Protein AF-A0AAN8Y2T5-F1 (afdb_monomer)

Nearest PDB structures (foldseek):
  6lwz-assembly2_B  TM=5.434E-01  e=7.686E-01  Brevibacillus sp. SKDU10
  3kg8-assembly1_B  TM=6.359E-01  e=5.137E+00  Lyngbya majuscula
  5tz6-assembly1_B  TM=6.033E-01  e=4.344E+00  Moorena producens 3L
  8exp-assembly1_B  TM=3.952E-01  e=9.611E-01  Staphylococcus aureus

Secondary structure (DSSP, 8-state):
---EE-----SS--EEEEEEE--TT-SSPEEEEEEEE-TT--EEEEEEEEE--SSHHHHHHHHHHHHHHTT-

Organism: Solanum bulbocastanum (NCBI:txid147425)

InterPro domains:
  IPR002156 Ribonuclease H domain [PF13456] (17-67)
  IPR012337 Ribonuclease H-like superfamily [SSF53098] (13-71)
  IPR036397 Ribonuclease H superfamily [G3DSA:3.30.420.10] (11-72)
  IPR053151 Ribonuclease H-like [PTHR47723] (11-71)

Structure (mmCIF, N/CA/C/O backbone):
data_AF-A0AAN8Y2T5-F1
#
_entry.id   AF-A0AAN8Y2T5-F1
#
loop_
_atom_site.group_PDB
_atom_site.id
_atom_site.type_symbol
_atom_site.label_atom_id
_atom_site.label_alt_id
_atom_site.label_comp_id
_atom_site.label_asym_id
_atom_site.label_entity_id
_atom_site.label_seq_id
_atom_site.pdbx_PDB_ins_code
_atom_site.Cartn_x
_atom_site.Cartn_y
_atom_site.Cartn_z
_atom_site.occupancy
_atom_site.B_iso_or_equiv
_atom_site.auth_seq_id
_atom_site.auth_comp_id
_atom_site.auth_asym_id
_atom_site.auth_atom_id
_atom_site.pdbx_PDB_model_num
ATOM 1 N N . MET A 1 1 ? -9.418 -14.243 -9.192 1.00 44.88 1 MET A N 1
ATOM 2 C CA . MET A 1 1 ? -9.310 -13.287 -8.071 1.00 44.88 1 MET A CA 1
ATOM 3 C C . MET A 1 1 ? -9.816 -13.995 -6.826 1.00 44.88 1 MET A C 1
ATOM 5 O O . MET A 1 1 ? -10.892 -14.577 -6.902 1.00 44.88 1 MET A O 1
ATOM 9 N N . LYS A 1 2 ? -9.041 -14.055 -5.740 1.00 43.66 2 LYS A N 1
ATOM 10 C CA . LYS A 1 2 ? -9.486 -14.667 -4.480 1.00 43.66 2 LYS A CA 1
ATOM 11 C C . LYS A 1 2 ? -9.224 -13.650 -3.373 1.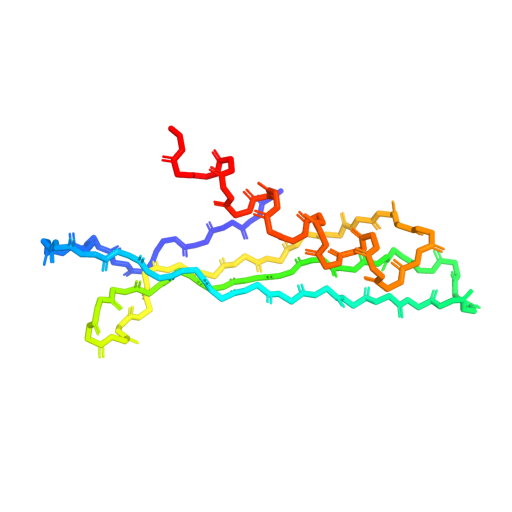00 43.66 2 LYS A C 1
ATOM 13 O O . LYS A 1 2 ? -8.104 -13.537 -2.900 1.00 43.66 2 LYS A O 1
ATOM 18 N N . ALA A 1 3 ? -10.238 -12.853 -3.061 1.00 50.03 3 ALA A N 1
ATOM 19 C CA . ALA A 1 3 ? -10.236 -11.935 -1.929 1.00 50.03 3 ALA A CA 1
ATOM 20 C C . ALA A 1 3 ? -11.082 -12.568 -0.822 1.00 50.03 3 ALA A C 1
ATOM 22 O O . ALA A 1 3 ? -12.148 -13.121 -1.103 1.00 50.03 3 ALA A O 1
ATOM 23 N N . SER A 1 4 ? -10.597 -12.532 0.416 1.00 50.53 4 SER A N 1
ATOM 24 C CA . SER A 1 4 ? -11.350 -12.992 1.584 1.00 50.53 4 SER A CA 1
ATOM 25 C C . SER A 1 4 ? -11.647 -11.798 2.482 1.00 50.53 4 SER A C 1
ATOM 27 O O . SER A 1 4 ? -10.720 -11.221 3.054 1.00 50.53 4 SER A O 1
ATOM 29 N N . CYS A 1 5 ? -12.924 -11.433 2.594 1.00 53.91 5 CYS A N 1
ATOM 30 C CA . CYS A 1 5 ? -13.396 -10.536 3.645 1.00 53.91 5 CYS A CA 1
ATOM 31 C C . CYS A 1 5 ? -13.354 -11.296 4.972 1.00 53.91 5 C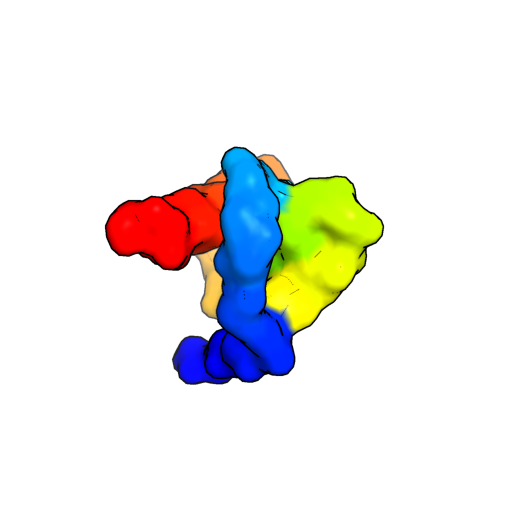YS A C 1
ATOM 33 O O . CYS A 1 5 ? -13.926 -12.382 5.069 1.00 53.91 5 CYS A O 1
ATOM 35 N N . LEU A 1 6 ? -12.663 -10.742 5.958 1.00 56.81 6 LEU A N 1
ATOM 36 C CA . LEU A 1 6 ? -12.509 -11.317 7.286 1.00 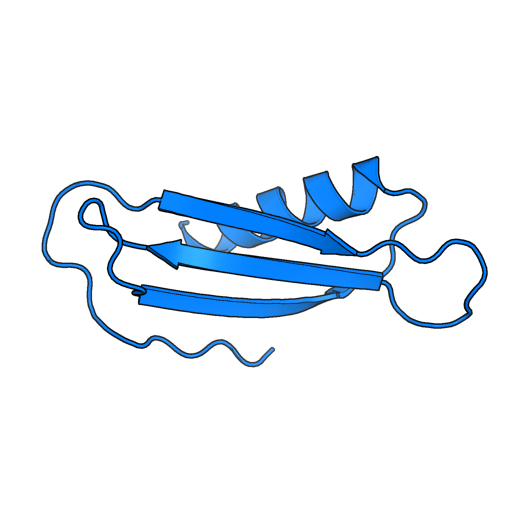56.81 6 LEU A CA 1
ATOM 37 C C . LEU A 1 6 ? -13.494 -1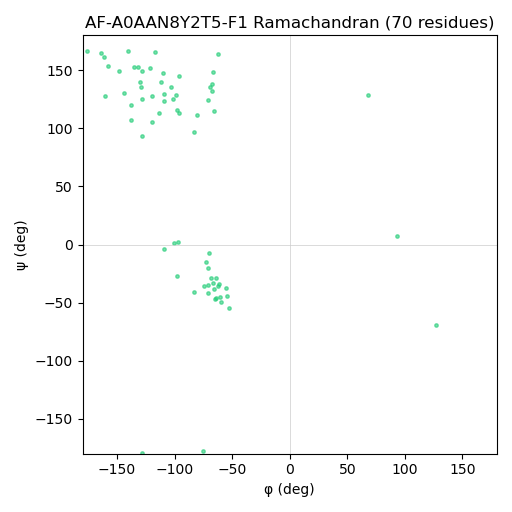0.715 8.290 1.00 56.81 6 LEU A C 1
ATOM 39 O O . LEU A 1 6 ? -13.887 -11.447 9.184 1.00 56.81 6 LEU A O 1
ATOM 43 N N . ASP A 1 7 ? -13.963 -9.474 8.098 1.00 56.31 7 ASP A N 1
ATOM 44 C CA . ASP A 1 7 ? -14.963 -8.834 8.968 1.00 56.31 7 ASP A CA 1
ATOM 45 C C . A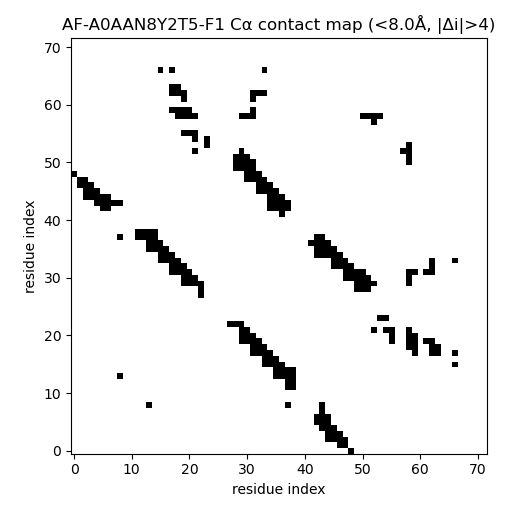SP A 1 7 ? -15.610 -7.590 8.317 1.00 56.31 7 ASP A C 1
ATOM 47 O O . ASP A 1 7 ? -15.123 -7.069 7.313 1.00 56.31 7 ASP A O 1
ATOM 51 N N . GLN A 1 8 ? -16.732 -7.109 8.873 1.00 55.75 8 GLN A N 1
ATOM 52 C CA . GLN A 1 8 ? -17.407 -5.865 8.466 1.00 55.75 8 GLN A CA 1
ATOM 53 C C . GLN A 1 8 ? -16.968 -4.711 9.383 1.00 55.75 8 GLN A C 1
ATOM 55 O O . GLN A 1 8 ? -17.286 -4.701 10.569 1.00 55.75 8 GLN A O 1
ATOM 60 N N . ALA A 1 9 ? -16.248 -3.726 8.840 1.00 53.94 9 ALA A N 1
ATOM 61 C CA . ALA A 1 9 ? -15.732 -2.601 9.619 1.00 53.94 9 ALA A CA 1
ATOM 62 C C . ALA A 1 9 ? -16.860 -1.716 10.173 1.00 53.94 9 ALA A C 1
ATOM 64 O O . ALA A 1 9 ? -17.586 -1.054 9.424 1.00 53.94 9 ALA A O 1
ATOM 65 N N . LEU A 1 10 ? -16.984 -1.683 11.499 1.00 58.03 10 LEU A N 1
ATOM 66 C CA . LEU A 1 10 ? -17.922 -0.832 12.216 1.00 58.03 10 LEU A CA 1
ATOM 67 C C . LEU A 1 10 ? -17.301 0.570 12.387 1.00 58.03 10 LEU A C 1
ATOM 69 O O . LEU A 1 10 ? -16.548 0.819 13.316 1.00 58.03 10 LEU A O 1
ATOM 73 N N . THR A 1 11 ? -17.667 1.493 11.493 1.00 60.53 11 THR A N 1
ATOM 74 C CA . THR A 1 11 ? -17.483 2.963 11.571 1.00 60.53 11 THR A CA 1
ATOM 75 C C . THR A 1 11 ? -16.062 3.554 11.492 1.00 60.53 11 THR A C 1
ATOM 77 O O . THR A 1 11 ? -15.181 3.244 12.277 1.00 60.53 11 THR A O 1
ATOM 80 N N . GLY A 1 12 ? -15.893 4.538 10.592 1.00 67.88 12 GLY A N 1
ATOM 81 C CA . GLY A 1 12 ? -14.966 5.663 10.771 1.00 67.88 12 GLY A CA 1
ATOM 82 C C . GLY A 1 12 ? -13.964 5.912 9.646 1.00 67.88 12 GLY A C 1
ATOM 83 O O . GLY A 1 12 ? -14.028 6.937 8.966 1.00 67.88 12 GLY A O 1
ATOM 84 N N . ARG A 1 13 ? -12.996 5.015 9.461 1.00 78.19 13 ARG A N 1
ATOM 85 C CA . ARG A 1 13 ? -11.918 5.196 8.481 1.00 78.19 13 ARG A CA 1
ATOM 86 C C . ARG A 1 13 ? -11.279 3.852 8.160 1.00 78.19 13 ARG A C 1
ATOM 88 O O . ARG A 1 13 ? -10.831 3.154 9.059 1.00 78.19 13 ARG A O 1
ATOM 95 N N . ILE A 1 14 ? -11.190 3.528 6.878 1.00 86.44 14 ILE A N 1
ATOM 96 C CA . ILE A 1 14 ? -10.446 2.365 6.394 1.00 86.44 14 ILE A CA 1
ATOM 97 C C . ILE A 1 14 ? -9.047 2.793 5.945 1.00 86.44 14 ILE A C 1
ATOM 99 O O . ILE A 1 14 ? -8.852 3.904 5.444 1.00 86.44 14 ILE A O 1
ATOM 103 N N . LYS A 1 15 ? -8.060 1.926 6.151 1.00 90.00 15 LYS A N 1
ATOM 104 C CA . LYS A 1 15 ? -6.672 2.112 5.723 1.00 90.00 15 LYS A CA 1
ATOM 105 C C . LYS A 1 15 ? -6.304 0.986 4.769 1.00 90.00 15 LYS A C 1
ATOM 107 O O . LYS A 1 15 ? -6.453 -0.185 5.111 1.00 90.00 15 LYS A O 1
ATOM 112 N N . PHE A 1 16 ? -5.791 1.357 3.603 1.00 91.44 16 PHE A N 1
ATOM 113 C CA . PHE A 1 16 ? -5.197 0.418 2.662 1.00 91.44 16 PHE A CA 1
ATOM 114 C C . PHE A 1 16 ? -3.677 0.487 2.765 1.00 91.44 16 PHE A C 1
ATOM 116 O O . PHE A 1 16 ? -3.088 1.559 2.630 1.00 91.44 16 PHE A O 1
ATOM 123 N N . ASN A 1 17 ? -3.046 -0.659 2.997 1.00 93.69 17 ASN A N 1
ATOM 124 C CA . ASN A 1 17 ? -1.613 -0.834 2.813 1.00 93.69 17 ASN A CA 1
ATOM 125 C C . ASN A 1 17 ? -1.414 -1.729 1.597 1.00 93.69 17 ASN A C 1
ATOM 127 O O . ASN A 1 17 ? -1.949 -2.835 1.565 1.00 93.69 17 ASN A O 1
ATOM 131 N N . THR A 1 18 ? -0.673 -1.245 0.612 1.00 95.31 18 THR A N 1
ATOM 132 C CA . THR A 1 18 ? -0.413 -1.946 -0.645 1.00 95.31 18 THR A CA 1
ATOM 133 C C . THR A 1 18 ? 1.081 -2.131 -0.824 1.00 95.31 18 THR A C 1
ATOM 135 O O . THR A 1 18 ? 1.856 -1.329 -0.306 1.00 95.31 18 THR A O 1
ATOM 138 N N . ASP A 1 19 ? 1.454 -3.177 -1.544 1.00 95.75 19 ASP A N 1
ATOM 139 C CA . ASP A 1 19 ? 2.834 -3.470 -1.914 1.00 95.75 19 ASP A CA 1
ATOM 140 C C . ASP A 1 19 ? 2.850 -4.177 -3.273 1.00 95.75 19 ASP A C 1
ATOM 142 O O . ASP A 1 19 ? 1.901 -4.890 -3.634 1.00 95.75 19 ASP A O 1
ATOM 146 N N . GLY A 1 20 ? 3.917 -3.968 -4.034 1.00 94.06 20 GLY A N 1
ATOM 147 C CA . GLY A 1 20 ? 4.114 -4.561 -5.347 1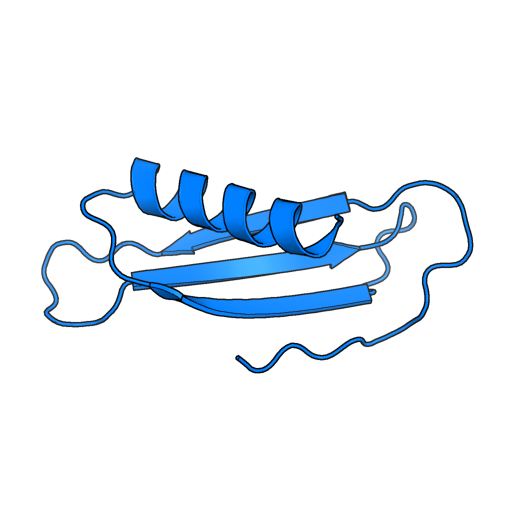.00 94.06 20 GLY A CA 1
ATOM 148 C C . GLY A 1 20 ? 5.468 -5.252 -5.451 1.00 94.06 20 GLY A C 1
ATOM 149 O O . GLY A 1 20 ? 6.514 -4.637 -5.274 1.00 94.06 20 GLY A O 1
ATOM 150 N N . SER A 1 21 ? 5.471 -6.531 -5.824 1.00 92.31 21 SER A N 1
ATOM 151 C CA . SER A 1 21 ? 6.696 -7.289 -6.071 1.00 92.31 21 SER A CA 1
ATOM 152 C C . SER A 1 21 ? 7.004 -7.331 -7.565 1.00 92.31 21 SER A C 1
ATOM 154 O O . SER A 1 21 ? 6.239 -7.901 -8.344 1.00 92.31 21 SER A O 1
ATOM 156 N N . TYR A 1 22 ? 8.130 -6.729 -7.954 1.00 91.06 22 TYR A N 1
ATOM 157 C CA . TYR A 1 22 ? 8.631 -6.729 -9.330 1.00 91.06 22 TYR A CA 1
ATOM 158 C C . TYR A 1 22 ? 9.884 -7.594 -9.457 1.00 91.06 22 TYR A C 1
ATOM 160 O O . TYR A 1 22 ? 10.852 -7.398 -8.716 1.00 91.06 22 TYR A O 1
ATOM 168 N N . MET A 1 23 ? 9.899 -8.505 -10.431 1.00 88.38 23 MET A N 1
ATOM 169 C CA . MET A 1 23 ? 11.065 -9.339 -10.731 1.00 88.38 23 MET A CA 1
ATOM 170 C C . MET A 1 23 ? 11.553 -9.094 -12.161 1.00 88.38 23 MET A C 1
ATOM 172 O O . MET A 1 23 ? 10.974 -9.567 -13.130 1.00 88.38 23 MET A O 1
ATOM 176 N N . GLN A 1 24 ? 12.667 -8.369 -12.294 1.00 78.75 24 GLN A N 1
ATOM 177 C CA . GLN A 1 24 ? 13.201 -7.953 -13.596 1.00 78.75 24 GLN A CA 1
ATOM 178 C C . GLN A 1 24 ? 13.702 -9.114 -14.472 1.00 78.75 24 GLN A C 1
ATOM 180 O O . GLN A 1 24 ? 13.643 -9.028 -15.696 1.00 78.75 24 GLN A O 1
ATOM 185 N N . GLU A 1 25 ? 14.240 -10.171 -13.859 1.00 75.25 25 GLU A N 1
ATOM 186 C CA . GLU A 1 25 ? 14.973 -11.234 -14.565 1.00 75.25 25 GLU A CA 1
ATOM 187 C C . GLU A 1 25 ? 14.152 -12.505 -14.817 1.00 75.25 25 GLU A C 1
ATOM 189 O O . GLU A 1 25 ? 14.660 -13.476 -15.381 1.00 75.25 25 GLU A O 1
ATOM 194 N N . SER A 1 26 ? 12.884 -12.534 -14.415 1.00 64.69 26 SER A N 1
ATOM 195 C CA . SER A 1 26 ? 12.052 -13.725 -14.528 1.00 64.69 26 SER A CA 1
ATOM 196 C C . SER A 1 26 ? 10.956 -13.569 -15.583 1.00 64.69 26 SER A C 1
ATOM 198 O O . SER A 1 26 ? 10.379 -12.511 -15.799 1.00 64.69 26 SER A O 1
ATOM 200 N N . ILE A 1 27 ? 10.613 -14.692 -16.222 1.00 65.31 27 ILE A N 1
ATOM 201 C CA . ILE A 1 27 ? 9.371 -14.843 -17.005 1.00 65.31 27 ILE A CA 1
ATOM 202 C C . ILE A 1 27 ? 8.143 -14.872 -16.062 1.00 65.31 27 ILE A C 1
ATOM 204 O O . ILE A 1 27 ? 6.996 -14.908 -16.513 1.00 65.31 27 ILE A O 1
ATOM 208 N N . SER A 1 28 ? 8.363 -14.905 -14.739 1.00 66.81 28 SER A N 1
ATOM 209 C CA . SER A 1 28 ? 7.287 -14.970 -13.754 1.00 66.81 28 SER A CA 1
ATOM 210 C C . SER A 1 28 ? 6.460 -13.691 -13.771 1.00 66.81 28 SER A C 1
ATOM 212 O O . SER A 1 28 ? 6.959 -12.606 -14.046 1.00 66.81 28 SER A O 1
ATOM 214 N N . LYS A 1 29 ? 5.171 -13.833 -13.463 1.00 77.31 29 LYS A N 1
ATOM 215 C CA . LYS A 1 29 ? 4.294 -12.683 -13.259 1.00 77.31 29 LYS A CA 1
ATOM 216 C C . LYS A 1 29 ? 4.730 -11.946 -11.996 1.00 77.31 29 LYS A C 1
ATOM 218 O O . LYS A 1 29 ? 5.036 -12.594 -10.996 1.00 77.31 29 LYS A O 1
ATOM 223 N N . ASP A 1 30 ? 4.739 -10.624 -12.077 1.00 88.88 30 ASP A N 1
ATOM 224 C CA . ASP A 1 30 ? 4.814 -9.756 -10.908 1.00 88.88 30 ASP A CA 1
ATOM 225 C C . ASP A 1 30 ? 3.580 -9.994 -10.034 1.00 88.88 30 ASP A C 1
ATOM 227 O O . ASP A 1 30 ? 2.579 -10.550 -10.496 1.00 88.88 30 ASP A O 1
ATOM 231 N N . ASP A 1 31 ? 3.615 -9.552 -8.786 1.00 92.38 31 ASP A N 1
ATOM 232 C CA . ASP A 1 31 ? 2.459 -9.663 -7.898 1.00 92.38 31 ASP A CA 1
ATOM 233 C C . ASP A 1 31 ? 2.169 -8.322 -7.242 1.00 92.38 31 ASP A C 1
ATOM 235 O O . ASP A 1 31 ? 3.081 -7.593 -6.853 1.00 92.38 31 ASP A O 1
ATOM 239 N N . ILE A 1 32 ? 0.886 -7.995 -7.132 1.00 94.44 32 ILE A N 1
ATOM 240 C CA . ILE A 1 32 ? 0.421 -6.892 -6.298 1.00 94.44 32 ILE A CA 1
ATOM 241 C C . ILE A 1 32 ? -0.368 -7.460 -5.139 1.00 94.44 32 ILE A C 1
ATOM 243 O O . ILE A 1 32 ? -1.176 -8.376 -5.304 1.00 94.44 32 ILE A O 1
ATOM 247 N N . GLY A 1 33 ? -0.174 -6.879 -3.970 1.00 93.94 33 GLY A N 1
ATOM 248 C CA . GLY A 1 33 ? -0.880 -7.283 -2.776 1.00 93.94 33 GLY A CA 1
ATOM 249 C C . GLY A 1 33 ? -1.269 -6.095 -1.929 1.00 93.94 33 GLY A C 1
ATOM 250 O O . GLY A 1 33 ? -0.806 -4.965 -2.100 1.00 93.94 33 GLY A O 1
ATOM 251 N N . GLY A 1 34 ? -2.146 -6.367 -0.982 1.00 93.56 34 GLY A N 1
ATOM 252 C CA . GLY A 1 34 ? -2.506 -5.370 -0.004 1.00 93.56 34 GLY A CA 1
ATOM 253 C C . GLY A 1 34 ? -3.443 -5.898 1.053 1.00 93.56 34 GLY A C 1
ATOM 254 O O . GLY A 1 34 ? -4.029 -6.977 0.943 1.00 93.56 34 GLY A O 1
ATOM 255 N N . VAL A 1 35 ? -3.571 -5.102 2.101 1.00 93.12 35 VAL A N 1
ATOM 256 C CA . VAL A 1 35 ? -4.450 -5.356 3.231 1.00 93.12 35 VAL A CA 1
ATOM 257 C C . VAL A 1 35 ? -5.308 -4.132 3.495 1.00 93.12 35 VAL A C 1
ATOM 259 O O . VAL A 1 35 ? -4.820 -3.001 3.517 1.00 93.12 35 VAL A O 1
ATOM 262 N N . LEU A 1 36 ? -6.590 -4.388 3.719 1.00 90.38 36 LEU A N 1
ATOM 263 C CA . LEU A 1 36 ? -7.555 -3.415 4.192 1.00 90.38 36 LEU A CA 1
ATOM 264 C C . LEU A 1 36 ? -7.717 -3.595 5.694 1.00 90.38 36 LEU A C 1
ATOM 266 O O . LEU A 1 36 ? -7.951 -4.709 6.171 1.00 90.38 36 LEU A O 1
ATOM 270 N N . ARG A 1 37 ? -7.589 -2.503 6.438 1.00 90.81 37 ARG A N 1
ATOM 271 C CA . ARG A 1 37 ? -7.729 -2.496 7.893 1.00 90.81 37 ARG A CA 1
ATOM 272 C C . ARG A 1 37 ? -8.642 -1.368 8.336 1.00 90.81 37 ARG A C 1
ATOM 274 O O . ARG A 1 37 ? -8.740 -0.352 7.645 1.00 90.81 37 ARG A O 1
ATOM 281 N N . ASP A 1 38 ? -9.302 -1.540 9.471 1.00 89.12 38 ASP A N 1
ATOM 282 C CA . ASP A 1 38 ? -9.991 -0.428 10.117 1.00 89.12 38 ASP A CA 1
ATOM 283 C C . ASP A 1 38 ? -8.986 0.514 10.805 1.00 89.12 38 ASP A C 1
ATOM 285 O O . ASP A 1 38 ? -7.758 0.368 10.718 1.00 89.12 38 ASP A O 1
ATOM 289 N N . ASP A 1 39 ? -9.503 1.541 11.462 1.00 88.44 39 ASP A N 1
ATOM 290 C CA . ASP A 1 39 ? -8.698 2.535 12.153 1.00 88.44 39 ASP A CA 1
ATOM 291 C C . ASP A 1 39 ? -7.970 1.976 13.383 1.00 88.44 39 ASP A C 1
ATOM 293 O O . ASP A 1 39 ? -6.854 2.441 13.658 1.00 88.44 39 ASP A O 1
ATOM 297 N N . THR A 1 40 ? -8.535 0.953 14.034 1.00 89.94 40 THR A N 1
ATOM 298 C CA . THR A 1 40 ? -7.939 0.192 15.146 1.00 89.94 40 THR A CA 1
ATOM 299 C C . THR A 1 40 ? -6.812 -0.746 14.703 1.00 89.94 40 THR A C 1
ATOM 301 O O . THR A 1 40 ? -6.004 -1.182 15.524 1.00 89.94 40 THR A O 1
ATOM 304 N N . GLY A 1 41 ? -6.700 -1.003 13.397 1.00 87.56 41 GLY A N 1
ATOM 305 C CA . GLY A 1 41 ? -5.710 -1.902 12.809 1.00 87.56 41 GLY A CA 1
ATOM 306 C C . GLY A 1 41 ? -6.210 -3.335 12.633 1.00 87.56 41 GLY A C 1
ATOM 307 O O . GLY A 1 41 ? -5.417 -4.201 12.253 1.00 87.56 41 GLY A O 1
ATOM 308 N N . HIS A 1 42 ? -7.497 -3.588 12.868 1.00 88.81 42 HIS A N 1
ATOM 309 C CA . HIS A 1 42 ? -8.122 -4.875 12.616 1.00 88.81 42 HIS A CA 1
ATOM 310 C C . HIS A 1 42 ? -8.215 -5.141 11.106 1.00 88.81 42 HIS A C 1
ATOM 312 O O . HIS A 1 42 ? -8.545 -4.256 10.314 1.00 88.81 42 HIS A O 1
ATOM 318 N N . LEU A 1 43 ? -7.864 -6.363 10.700 1.00 89.88 43 LEU A N 1
ATOM 319 C CA . LEU A 1 43 ? -7.766 -6.768 9.301 1.00 89.88 43 LEU A CA 1
ATOM 320 C C . LEU A 1 43 ? -9.149 -7.109 8.737 1.00 89.88 43 LEU A C 1
ATOM 322 O O . LEU A 1 43 ? -9.714 -8.145 9.056 1.00 89.88 43 LEU A O 1
ATOM 326 N N . ILE A 1 44 ? -9.631 -6.275 7.822 1.00 88.56 44 ILE A N 1
ATOM 327 C CA . ILE A 1 44 ? -10.909 -6.450 7.124 1.00 88.56 44 ILE A CA 1
ATOM 328 C C . ILE A 1 44 ? -10.737 -7.393 5.930 1.00 88.56 44 ILE A C 1
ATOM 330 O O . ILE A 1 44 ? -11.601 -8.220 5.655 1.00 88.56 44 ILE A O 1
ATOM 334 N N . MET A 1 45 ? -9.640 -7.260 5.180 1.00 87.69 45 MET A N 1
ATOM 335 C CA . MET A 1 45 ? -9.393 -8.031 3.957 1.00 87.69 45 MET A CA 1
ATOM 336 C C . MET A 1 45 ? -7.900 -8.076 3.627 1.00 87.69 45 MET A C 1
ATOM 338 O O . MET A 1 45 ? -7.151 -7.155 3.953 1.00 87.69 45 MET A O 1
ATOM 342 N N . ALA A 1 46 ? -7.486 -9.123 2.914 1.00 91.25 46 ALA A N 1
ATOM 343 C CA . ALA A 1 46 ? -6.223 -9.173 2.188 1.00 91.25 46 ALA A CA 1
ATOM 344 C C . ALA A 1 46 ? -6.455 -9.593 0.727 1.00 91.25 46 ALA A C 1
ATOM 346 O O . ALA A 1 46 ? -7.373 -10.369 0.438 1.00 91.25 46 ALA A O 1
ATOM 347 N N . PHE A 1 47 ? -5.611 -9.107 -0.183 1.00 89.88 47 PHE A N 1
ATOM 348 C CA . PHE A 1 47 ? -5.595 -9.523 -1.582 1.00 89.88 47 PHE A CA 1
ATOM 349 C C . PHE A 1 47 ? -4.166 -9.772 -2.076 1.00 89.88 47 PHE A C 1
ATOM 351 O O . PHE A 1 47 ? -3.209 -9.177 -1.585 1.00 89.88 47 PHE A O 1
ATOM 358 N N . SER A 1 48 ? -4.056 -10.651 -3.070 1.00 93.12 48 SER A N 1
ATOM 359 C CA . SER A 1 48 ? -2.869 -10.861 -3.902 1.00 93.12 48 SER A CA 1
ATOM 360 C C . SER A 1 48 ? -3.356 -11.167 -5.318 1.00 93.12 48 SER A C 1
ATOM 362 O O . SER A 1 48 ? -4.302 -11.947 -5.513 1.00 93.12 48 SER A O 1
ATOM 364 N N . VAL A 1 49 ? -2.798 -10.463 -6.298 1.00 90.50 49 VAL A N 1
ATOM 365 C CA . VAL A 1 49 ? -3.182 -10.552 -7.703 1.00 90.50 49 VAL A CA 1
ATOM 366 C C . VAL A 1 49 ? -1.918 -10.551 -8.561 1.00 90.50 49 VAL A C 1
ATOM 368 O O . VAL A 1 49 ? -1.209 -9.543 -8.591 1.00 90.50 49 VAL A O 1
ATOM 371 N N . PRO A 1 50 ? -1.686 -11.617 -9.348 1.00 91.12 50 PRO A N 1
ATOM 372 C CA . PRO A 1 50 ? -0.571 -11.631 -10.273 1.00 91.12 50 PRO A CA 1
ATOM 373 C C . PRO A 1 50 ? -0.814 -10.598 -11.373 1.00 91.12 50 PRO A C 1
ATOM 375 O O . PRO A 1 50 ? -1.884 -10.563 -11.988 1.00 91.12 50 PRO A O 1
ATOM 378 N N . THR A 1 51 ? 0.196 -9.787 -11.649 1.00 89.69 51 THR A N 1
ATOM 379 C CA . THR A 1 51 ? 0.181 -8.716 -12.640 1.00 89.69 51 THR A CA 1
ATOM 380 C C . THR A 1 51 ? 1.378 -8.831 -13.585 1.00 89.69 51 THR A C 1
ATOM 382 O O . THR A 1 51 ? 2.168 -9.774 -13.532 1.00 89.69 51 THR A O 1
ATOM 385 N N . GLN A 1 52 ? 1.478 -7.896 -14.521 1.00 89.88 52 GLN A N 1
ATOM 386 C CA . GLN A 1 52 ? 2.629 -7.777 -15.398 1.00 89.88 52 GLN A CA 1
ATOM 387 C C . GLN A 1 52 ? 2.984 -6.300 -15.533 1.00 89.88 52 GLN A C 1
ATOM 389 O O . GLN A 1 52 ? 2.264 -5.518 -16.157 1.00 89.88 52 GLN A O 1
ATOM 394 N N . CYS A 1 53 ? 4.083 -5.917 -14.901 1.00 89.56 53 CYS A N 1
ATOM 395 C CA . CYS A 1 53 ? 4.605 -4.564 -14.856 1.00 89.56 53 CYS A CA 1
ATOM 396 C C . CYS A 1 53 ? 5.979 -4.516 -15.535 1.00 89.56 53 CYS A C 1
ATOM 398 O O . CYS A 1 53 ? 6.587 -5.531 -15.858 1.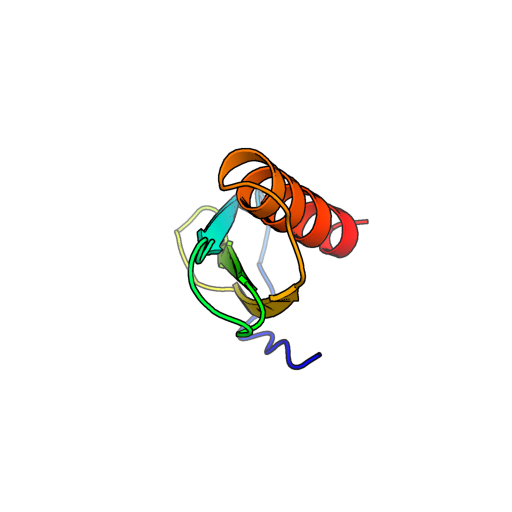00 89.56 53 CYS A O 1
ATOM 400 N N . LYS A 1 54 ? 6.452 -3.308 -15.836 1.00 90.31 54 LYS A N 1
ATOM 401 C CA . LYS A 1 54 ? 7.754 -3.076 -16.485 1.00 90.31 54 LYS A CA 1
ATOM 402 C C . LYS A 1 54 ? 8.777 -2.449 -15.540 1.00 90.31 54 LYS A C 1
ATOM 404 O O . LYS A 1 54 ? 9.905 -2.183 -15.946 1.00 90.31 54 LYS A O 1
ATOM 409 N N . SER A 1 55 ? 8.366 -2.132 -14.315 1.00 90.81 55 SER A N 1
ATOM 410 C CA . SER A 1 55 ? 9.211 -1.544 -13.282 1.00 90.81 55 SER A CA 1
ATOM 411 C C . SER A 1 55 ? 8.588 -1.717 -11.900 1.00 90.81 55 SER A C 1
ATOM 413 O O . SER A 1 55 ? 7.372 -1.885 -11.766 1.00 90.81 55 SER A O 1
ATOM 415 N N . ASN A 1 56 ? 9.427 -1.580 -10.874 1.00 91.62 56 ASN A N 1
ATOM 416 C CA . ASN A 1 56 ? 9.003 -1.482 -9.479 1.00 91.62 56 ASN A CA 1
ATOM 417 C C . ASN A 1 56 ? 7.983 -0.343 -9.265 1.00 91.62 56 ASN A C 1
ATOM 419 O O . ASN A 1 56 ? 6.937 -0.533 -8.660 1.00 91.62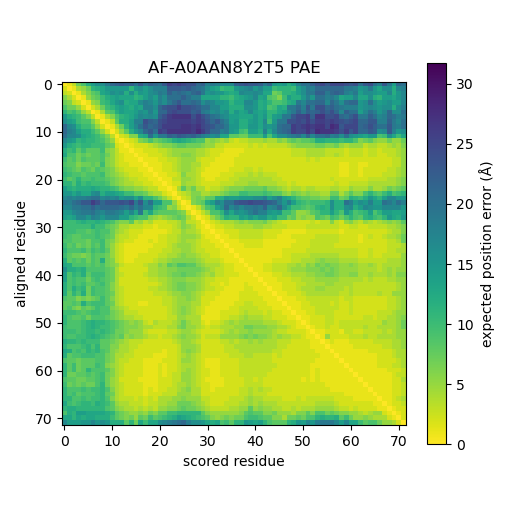 56 ASN A O 1
ATOM 423 N N . ASN A 1 57 ? 8.224 0.830 -9.852 1.00 94.31 57 ASN A N 1
ATOM 424 C CA . ASN A 1 57 ? 7.315 1.969 -9.722 1.00 94.31 57 ASN A CA 1
ATOM 425 C C . ASN A 1 57 ? 5.932 1.672 -10.320 1.00 94.31 57 ASN A C 1
ATOM 427 O O . ASN A 1 57 ? 4.920 2.139 -9.802 1.00 94.31 57 ASN A O 1
ATOM 431 N N . GLN A 1 58 ? 5.882 0.907 -11.415 1.00 94.69 58 GLN A N 1
ATOM 432 C CA . GLN A 1 58 ? 4.617 0.526 -12.030 1.00 94.69 58 GLN A CA 1
ATOM 433 C C . GLN A 1 58 ? 3.851 -0.482 -11.167 1.00 94.69 58 GLN A C 1
ATOM 435 O O . GLN A 1 58 ? 2.638 -0.332 -11.035 1.00 94.69 58 GLN A O 1
ATOM 440 N N . VAL A 1 59 ? 4.527 -1.478 -10.579 1.00 94.94 59 VAL A N 1
ATOM 441 C CA . VAL A 1 59 ? 3.851 -2.486 -9.742 1.00 94.94 59 VAL A CA 1
ATOM 442 C C . VAL A 1 59 ? 3.273 -1.860 -8.471 1.00 94.94 59 VAL A C 1
ATOM 444 O O . VAL A 1 59 ? 2.130 -2.147 -8.127 1.00 94.94 59 VAL A O 1
ATOM 447 N N . GLU A 1 60 ? 3.980 -0.909 -7.862 1.00 95.25 60 GLU A N 1
ATOM 448 C CA . GLU A 1 60 ? 3.500 -0.156 -6.694 1.00 95.25 60 GLU A CA 1
ATOM 449 C C . GLU A 1 60 ? 2.283 0.716 -7.029 1.00 95.25 60 GLU A C 1
ATOM 451 O O . GLU A 1 60 ? 1.258 0.679 -6.343 1.00 95.25 60 GLU A O 1
ATOM 456 N N . ALA A 1 61 ? 2.345 1.462 -8.140 1.00 95.31 61 ALA A N 1
ATOM 457 C CA . ALA A 1 61 ? 1.213 2.259 -8.609 1.00 95.31 61 ALA A CA 1
ATOM 458 C C . ALA A 1 61 ? -0.010 1.382 -8.931 1.00 95.31 61 ALA A C 1
ATOM 460 O O . ALA A 1 61 ? -1.149 1.792 -8.703 1.00 95.31 61 ALA A O 1
ATOM 461 N N . MET A 1 62 ? 0.217 0.166 -9.433 1.00 94.88 62 MET A N 1
ATOM 462 C CA . MET A 1 62 ? -0.844 -0.788 -9.741 1.00 94.88 62 MET A CA 1
ATOM 463 C C . MET A 1 62 ? -1.455 -1.429 -8.498 1.00 94.88 62 MET A C 1
ATOM 465 O O . MET A 1 62 ? -2.669 -1.626 -8.459 1.00 94.88 62 MET A O 1
ATOM 469 N N . ALA A 1 63 ? -0.656 -1.692 -7.464 1.00 94.56 63 ALA A N 1
ATOM 470 C CA . ALA A 1 63 ? -1.159 -2.140 -6.172 1.00 94.56 63 ALA A CA 1
ATOM 471 C C . ALA A 1 63 ? -2.099 -1.090 -5.554 1.00 94.56 63 ALA A C 1
ATOM 473 O O . ALA A 1 63 ? -3.204 -1.431 -5.121 1.00 94.56 63 ALA A O 1
ATOM 474 N N . ALA A 1 64 ? -1.708 0.191 -5.599 1.00 93.94 64 ALA A N 1
ATOM 475 C CA . ALA A 1 64 ? -2.531 1.309 -5.135 1.00 93.94 64 ALA A CA 1
ATOM 476 C C . ALA A 1 64 ? -3.815 1.485 -5.964 1.00 93.94 64 ALA A C 1
ATOM 478 O O . ALA A 1 64 ? -4.894 1.625 -5.388 1.00 93.94 64 ALA A O 1
ATOM 479 N N . LEU A 1 65 ? -3.722 1.434 -7.300 1.00 93.12 65 LEU A N 1
ATOM 480 C CA . LEU A 1 65 ? -4.887 1.540 -8.184 1.00 93.12 65 LEU A CA 1
ATOM 481 C C . LEU A 1 65 ? -5.893 0.419 -7.910 1.00 93.12 65 LEU A C 1
ATOM 483 O O . LEU A 1 65 ? -7.066 0.704 -7.677 1.00 93.12 65 LEU A O 1
ATOM 487 N N . CYS A 1 66 ? -5.421 -0.830 -7.865 1.00 90.69 66 CYS A N 1
ATOM 488 C CA . CYS A 1 66 ? -6.252 -1.988 -7.552 1.00 90.69 66 CYS A CA 1
ATOM 489 C C . CYS A 1 66 ? -7.007 -1.745 -6.242 1.00 90.69 66 CYS A C 1
ATOM 491 O O . CYS A 1 66 ? -8.231 -1.749 -6.245 1.00 90.69 66 CYS A O 1
ATOM 493 N N . ALA A 1 67 ? -6.303 -1.412 -5.154 1.00 87.62 67 ALA A N 1
ATOM 494 C CA . ALA A 1 67 ? -6.913 -1.111 -3.857 1.00 87.62 67 ALA A CA 1
ATOM 495 C C . ALA A 1 67 ? -7.981 -0.000 -3.904 1.00 87.62 67 ALA A C 1
ATOM 497 O O . ALA A 1 67 ? -8.996 -0.110 -3.219 1.00 87.62 67 ALA A O 1
ATOM 498 N N . THR A 1 68 ? -7.790 1.051 -4.710 1.00 85.12 68 THR A N 1
ATOM 499 C CA . THR A 1 68 ? -8.803 2.111 -4.868 1.00 85.12 68 THR A CA 1
ATOM 500 C C . THR A 1 68 ? -10.041 1.663 -5.641 1.00 85.12 68 THR A C 1
ATOM 502 O O . THR A 1 68 ? -11.139 2.081 -5.287 1.00 85.12 68 THR A O 1
ATOM 505 N N . GLU A 1 69 ? -9.901 0.784 -6.639 1.00 85.81 69 GLU A N 1
ATOM 506 C CA . GLU A 1 69 ? -11.044 0.235 -7.385 1.00 85.81 69 GLU A CA 1
ATOM 507 C C . GLU A 1 69 ? -11.969 -0.602 -6.492 1.00 85.81 69 GLU A C 1
ATOM 509 O O . GLU A 1 69 ? -13.174 -0.628 -6.721 1.00 85.81 69 GLU A O 1
ATOM 514 N N . TRP A 1 70 ? -11.436 -1.226 -5.436 1.00 74.56 70 TRP A N 1
ATOM 515 C CA . TRP A 1 70 ? -12.236 -1.963 -4.448 1.00 74.56 70 TRP A CA 1
ATOM 516 C C . TRP A 1 70 ? -13.085 -1.072 -3.532 1.00 74.56 70 TRP A C 1
ATOM 518 O O . TRP A 1 70 ? -14.024 -1.570 -2.916 1.00 74.56 70 TRP A O 1
ATOM 528 N N . CYS A 1 71 ? -12.746 0.212 -3.400 1.00 64.69 71 CYS A N 1
ATOM 529 C CA . CYS A 1 71 ? -13.437 1.160 -2.521 1.00 64.69 71 CYS A CA 1
ATOM 530 C C . CYS A 1 71 ? -14.479 2.029 -3.246 1.00 64.69 71 CYS A C 1
ATOM 532 O O . CYS A 1 71 ? -15.047 2.915 -2.602 1.00 64.69 71 CYS A O 1
ATOM 534 N N . ASN A 1 72 ? -14.689 1.820 -4.551 1.00 57.19 72 ASN A N 1
ATOM 535 C CA . ASN A 1 72 ? -15.697 2.532 -5.347 1.00 57.19 72 ASN A CA 1
ATOM 536 C C . ASN A 1 72 ? -17.096 1.922 -5.225 1.00 57.19 72 ASN A C 1
ATOM 538 O O . ASN A 1 72 ? -17.206 0.679 -5.136 1.00 57.19 72 ASN A O 1
#

Foldseek 3Di:
DDKDFPDDDDDDDKDKDKAWADDQPDPFFTKIKIFIADPVRHTGIIDIDGHHDNDRVRRRVVNVVVVVVVVD

Mean predicted aligned error: 6.9 Å

pLDDT: mean 82.21, std 15.0, range [43.66, 95.75]

Sequence (72 aa):
MKASCLDQALTGRIKFNTDGSYMQESISKDDIGGVLRDDTGHLIMAFSVPTQCKSNNQVEAMAALCATEWCN

Radius of gyration: 13.25 Å; Cα contacts (8 Å, |Δi|>4): 136; chains: 1; bounding box: 33×21×32 Å

Solvent-accessible surface area (backbone atoms only — not compara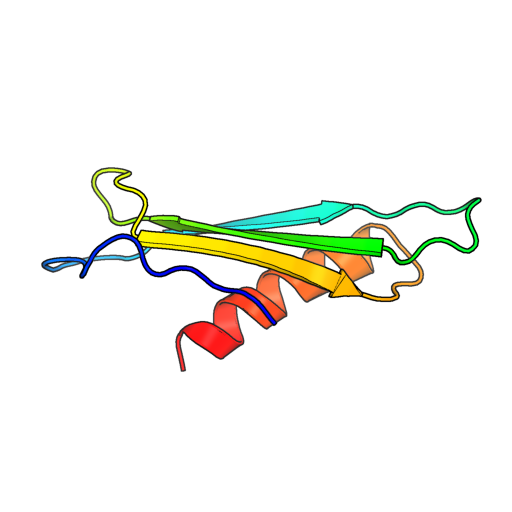ble to full-atom values): 4254 Å² total; per-residue (Å²): 137,70,70,53,78,70,55,83,82,80,80,93,48,78,44,78,51,60,44,36,51,62,60,92,90,51,95,62,70,20,38,24,29,36,38,36,21,40,78,91,64,53,68,28,33,48,43,62,46,80,41,84,62,93,42,55,71,49,26,38,54,47,17,48,50,53,58,52,64,73,73,108